Protein AF-A0A3D4JLV1-F1 (afdb_monomer)

Secondary structure (DSSP, 8-state):
-HHHHHHH---HHHHHHHHHHHHHHHHHHHHHHHHHHHHHHHHHS-----GGGHHHHHHHHTTEETTEE---S---

Sequence (76 aa):
DLQDTIDNSNNSKDIAKAEKQKDKITKQLKETGDYDEKIAHLAFMEIDIDLDDGVKVNYEKVQTAKGRKLEILAKI

pLDDT: mean 89.32, std 6.48, range [70.62, 97.19]

Structure (mmCIF, N/CA/C/O backbone):
data_AF-A0A3D4JLV1-F1
#
_entry.id   AF-A0A3D4JLV1-F1
#
loop_
_atom_site.group_PDB
_atom_site.id
_atom_site.type_symbol
_atom_site.label_atom_id
_atom_site.label_alt_id
_atom_site.label_comp_id
_atom_site.label_asym_id
_atom_site.label_entity_id
_atom_site.label_seq_id
_atom_site.pdbx_PDB_ins_code
_atom_site.Cartn_x
_atom_site.Cartn_y
_atom_site.Cartn_z
_atom_site.occupancy
_atom_site.B_iso_or_equiv
_atom_site.auth_seq_id
_atom_site.auth_comp_id
_atom_site.auth_asym_id
_atom_site.auth_atom_id
_atom_site.pdbx_PDB_model_num
ATOM 1 N N . ASP A 1 1 ? -20.187 -9.464 16.224 1.00 84.62 1 ASP A N 1
ATOM 2 C CA . ASP A 1 1 ? -19.176 -8.673 15.495 1.00 84.62 1 ASP A CA 1
ATOM 3 C C . ASP A 1 1 ? -18.616 -7.499 16.292 1.00 84.62 1 ASP A C 1
ATOM 5 O O . ASP A 1 1 ? -19.158 -7.143 17.336 1.00 84.62 1 ASP A O 1
ATOM 9 N N . LEU A 1 2 ? -17.519 -6.895 15.802 1.00 90.31 2 LEU A N 1
ATOM 10 C CA . LEU A 1 2 ? -16.986 -5.630 16.341 1.00 90.31 2 LEU A CA 1
ATOM 11 C C . LEU A 1 2 ? -18.060 -4.536 16.317 1.00 90.31 2 LEU A C 1
ATOM 13 O O . LEU A 1 2 ? -18.201 -3.810 17.293 1.00 90.31 2 LEU A O 1
ATOM 17 N N . GLN A 1 3 ? -18.841 -4.468 15.233 1.00 89.88 3 GLN A N 1
ATOM 18 C CA . GLN A 1 3 ? -19.947 -3.521 15.095 1.00 89.88 3 GLN A CA 1
ATOM 19 C C . GLN A 1 3 ? -21.056 -3.795 16.122 1.00 89.88 3 GLN A C 1
ATOM 21 O O . GLN A 1 3 ? -21.435 -2.886 16.847 1.00 89.88 3 GLN A O 1
ATOM 26 N N . ASP A 1 4 ? -21.461 -5.055 16.313 1.00 92.56 4 ASP A N 1
ATOM 27 C CA . ASP A 1 4 ? -22.445 -5.403 17.351 1.00 92.56 4 ASP A CA 1
ATOM 28 C C . ASP A 1 4 ? -21.972 -5.041 18.765 1.00 92.56 4 ASP A C 1
ATOM 30 O O . ASP A 1 4 ? -22.781 -4.664 19.608 1.00 92.56 4 ASP A O 1
ATOM 34 N N . THR A 1 5 ? -20.667 -5.166 19.036 1.00 90.06 5 THR A N 1
ATOM 35 C CA . THR A 1 5 ? -20.076 -4.804 20.335 1.00 90.06 5 THR A CA 1
ATOM 36 C C . THR A 1 5 ? -20.093 -3.293 20.548 1.00 90.06 5 THR A C 1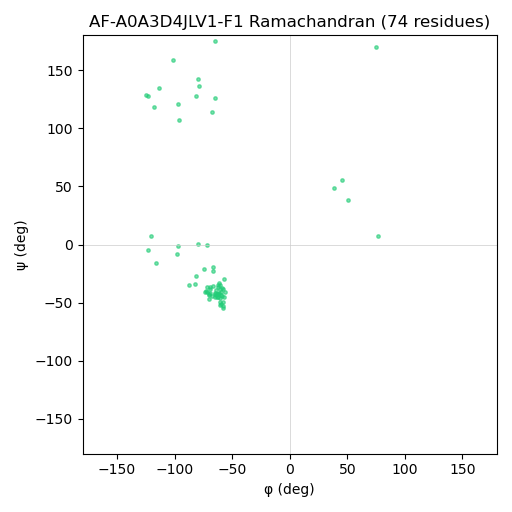
ATOM 38 O O . THR A 1 5 ? -20.308 -2.842 21.667 1.00 90.06 5 THR A O 1
ATOM 41 N N . ILE A 1 6 ? -19.885 -2.515 19.486 1.00 91.75 6 ILE A N 1
ATOM 42 C CA . ILE A 1 6 ? -19.984 -1.052 19.523 1.00 91.75 6 ILE A CA 1
ATOM 43 C C . ILE A 1 6 ? -21.438 -0.629 19.761 1.00 91.75 6 ILE A C 1
ATOM 45 O O . ILE A 1 6 ? -21.688 0.223 20.607 1.00 91.75 6 ILE A O 1
ATOM 49 N N . ASP A 1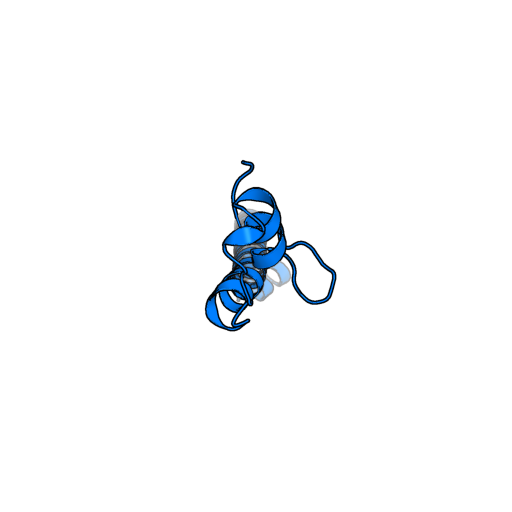 7 ? -22.384 -1.262 19.067 1.00 93.50 7 ASP A N 1
ATOM 50 C CA . ASP A 1 7 ? -23.785 -0.833 19.058 1.00 93.50 7 ASP A CA 1
ATOM 51 C C . ASP A 1 7 ? -24.581 -1.315 20.284 1.00 93.50 7 ASP A C 1
ATOM 53 O O . ASP A 1 7 ? -25.545 -0.665 20.681 1.00 93.50 7 ASP A O 1
ATOM 57 N N . ASN A 1 8 ? -24.193 -2.443 20.896 1.00 94.19 8 ASN A N 1
ATOM 58 C CA . ASN A 1 8 ? -25.002 -3.108 21.929 1.00 94.19 8 ASN A CA 1
ATOM 59 C C . ASN A 1 8 ? -24.298 -3.307 23.285 1.00 94.19 8 ASN A C 1
ATOM 61 O O . ASN A 1 8 ? -24.925 -3.797 24.227 1.00 94.19 8 ASN A O 1
ATOM 65 N N . SER A 1 9 ? -23.008 -2.975 23.424 1.00 91.56 9 SER A N 1
ATOM 66 C CA . SER A 1 9 ? -22.322 -3.084 24.720 1.00 91.56 9 SER A CA 1
ATOM 67 C C . SER A 1 9 ? -22.650 -1.899 25.628 1.00 91.56 9 SER A C 1
ATOM 69 O O . SER A 1 9 ? -22.698 -0.758 25.189 1.00 91.56 9 SER A O 1
ATOM 71 N N . ASN A 1 10 ? -22.788 -2.158 26.930 1.00 92.12 10 ASN A N 1
ATOM 72 C CA . ASN A 1 10 ? -22.864 -1.113 27.961 1.00 92.12 10 ASN A CA 1
ATOM 73 C C . ASN A 1 10 ? -21.505 -0.857 28.641 1.00 92.12 10 ASN A C 1
ATOM 75 O O . ASN A 1 10 ? -21.395 -0.012 29.530 1.00 92.12 10 ASN A O 1
ATOM 79 N N . ASN A 1 11 ? -20.459 -1.597 28.254 1.00 95.06 11 ASN A N 1
ATOM 80 C CA . ASN A 1 11 ? -19.113 -1.437 28.789 1.00 95.06 11 ASN A CA 1
ATOM 81 C C . ASN A 1 11 ? -18.280 -0.538 27.870 1.00 95.06 11 ASN A C 1
ATOM 83 O O . ASN A 1 11 ? -17.813 -0.962 26.812 1.00 95.06 11 ASN A O 1
ATOM 87 N N . SER A 1 12 ? -18.020 0.689 28.323 1.00 93.50 12 SER A N 1
ATOM 88 C CA . SER A 1 12 ? -17.247 1.688 27.577 1.00 93.50 12 SER A CA 1
ATOM 89 C C . SER A 1 12 ? -15.837 1.227 27.194 1.00 93.50 12 SER A C 1
ATOM 91 O O . SER A 1 12 ? -15.323 1.634 26.152 1.00 93.50 12 SER A O 1
ATOM 93 N N . LYS A 1 13 ? -15.206 0.348 27.987 1.00 95.38 13 LYS A N 1
ATOM 94 C CA . LYS A 1 13 ? -13.892 -0.221 27.642 1.00 95.38 13 LYS A CA 1
ATOM 95 C C . LYS A 1 13 ? -13.976 -1.174 26.454 1.00 95.38 13 LYS A C 1
ATOM 97 O O . LYS A 1 13 ? -13.066 -1.176 25.624 1.00 95.38 13 LYS A O 1
ATOM 102 N N . ASP A 1 14 ? -15.044 -1.960 26.375 1.00 93.25 14 ASP A N 1
ATOM 103 C CA . ASP A 1 14 ? -15.238 -2.928 25.296 1.00 93.25 14 ASP A CA 1
ATOM 104 C C . ASP A 1 14 ? -15.583 -2.212 23.987 1.00 93.25 14 ASP A C 1
ATOM 106 O O . ASP A 1 14 ? -15.001 -2.540 22.954 1.00 93.25 14 ASP A O 1
ATOM 110 N N . ILE A 1 15 ? -16.413 -1.163 24.053 1.00 94.88 15 ILE A N 1
ATOM 111 C CA . ILE A 1 15 ? -16.709 -0.275 22.916 1.00 94.88 15 ILE A CA 1
ATOM 112 C C . ILE A 1 15 ? -15.414 0.353 22.387 1.00 94.88 15 ILE A C 1
ATOM 114 O O . ILE A 1 15 ? -15.059 0.159 21.227 1.00 94.88 15 ILE A O 1
ATOM 118 N N . ALA A 1 16 ? -14.637 1.017 23.251 1.00 95.88 16 ALA A N 1
ATOM 119 C CA . ALA A 1 16 ? -13.404 1.693 22.840 1.00 95.88 16 ALA A CA 1
ATOM 120 C C . ALA A 1 16 ? -12.354 0.729 22.257 1.00 95.88 16 ALA A C 1
ATOM 122 O O . ALA A 1 16 ? -11.568 1.095 21.378 1.00 95.88 16 ALA A O 1
ATOM 123 N N . LYS A 1 17 ? -12.302 -0.516 22.747 1.00 96.38 17 LYS A N 1
ATOM 124 C CA . LYS A 1 17 ? -11.427 -1.552 22.186 1.00 96.38 17 LYS A CA 1
ATOM 125 C C . LYS A 1 17 ? -11.912 -1.996 20.805 1.00 96.38 17 LYS A C 1
ATOM 127 O O . LYS A 1 17 ? -11.086 -2.134 19.901 1.00 96.38 17 LYS A O 1
ATOM 132 N N . ALA A 1 18 ? -13.219 -2.195 20.643 1.00 95.50 18 ALA A N 1
ATOM 133 C CA . ALA A 1 18 ? -13.819 -2.599 19.379 1.00 95.50 18 ALA A CA 1
ATOM 134 C C . ALA A 1 18 ? -13.657 -1.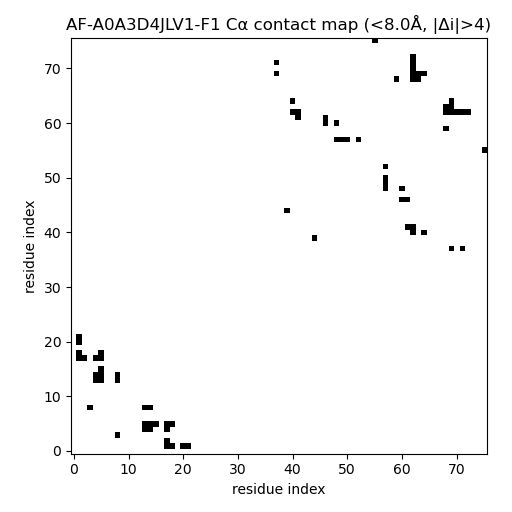522 18.291 1.00 95.50 18 ALA A C 1
ATOM 136 O O . ALA A 1 18 ? -13.257 -1.853 17.175 1.00 95.50 18 ALA A O 1
ATOM 137 N N . GLU A 1 19 ? -13.846 -0.242 18.626 1.00 96.44 19 GLU A N 1
ATOM 138 C CA . GLU A 1 19 ? -13.606 0.892 17.719 1.00 96.44 19 GLU A CA 1
ATOM 139 C C . GLU A 1 19 ? -12.152 0.939 17.241 1.00 96.44 19 GLU A C 1
ATOM 141 O O . GLU A 1 19 ? -11.888 0.931 16.040 1.00 96.44 19 GLU A O 1
ATOM 146 N N . LYS A 1 20 ? -11.182 0.876 18.166 1.00 97.00 20 LYS A N 1
ATOM 147 C CA . LYS A 1 20 ? -9.752 0.857 17.809 1.00 97.00 20 LYS A CA 1
ATOM 148 C C . LYS A 1 20 ? -9.397 -0.307 16.891 1.00 97.00 20 LYS A C 1
ATOM 150 O O . LYS A 1 20 ? -8.558 -0.166 16.000 1.00 97.00 20 LYS A O 1
ATOM 155 N N . GLN A 1 21 ? -9.997 -1.471 17.125 1.00 96.44 21 GLN A N 1
ATOM 156 C CA . GLN A 1 21 ? -9.745 -2.649 16.307 1.00 96.44 21 GLN A CA 1
ATOM 157 C C . GLN A 1 21 ? -10.368 -2.515 14.913 1.00 96.44 21 GLN A C 1
ATOM 159 O O . GLN A 1 21 ? -9.704 -2.838 13.928 1.00 96.44 21 GLN A O 1
ATOM 164 N N . LYS A 1 22 ? -11.589 -1.978 14.814 1.00 95.81 22 LYS A N 1
ATOM 165 C CA . LYS A 1 22 ? -12.247 -1.661 13.539 1.00 95.81 22 LYS A CA 1
ATOM 166 C C . LYS A 1 22 ? -11.439 -0.647 12.730 1.00 95.81 22 LYS A C 1
ATOM 168 O O . LYS A 1 22 ? -11.187 -0.874 11.546 1.00 95.81 22 LYS A O 1
ATOM 173 N N . ASP A 1 23 ? -10.965 0.419 13.366 1.00 96.50 23 ASP A N 1
ATOM 174 C CA . ASP A 1 23 ? -10.128 1.433 12.723 1.00 96.50 23 ASP A CA 1
ATOM 175 C C . ASP A 1 23 ? -8.817 0.842 12.208 1.00 96.50 23 ASP A C 1
ATOM 177 O O . ASP A 1 23 ? -8.388 1.141 11.092 1.00 96.50 23 ASP A O 1
ATOM 181 N N . LYS A 1 24 ? -8.182 -0.032 12.998 1.00 97.19 24 LYS A N 1
ATOM 182 C CA . LYS A 1 24 ? -6.965 -0.732 12.579 1.00 97.19 24 LYS A CA 1
ATOM 183 C C . LYS A 1 24 ? -7.215 -1.584 11.335 1.00 97.19 24 LYS A C 1
ATOM 185 O O . LYS A 1 24 ? -6.461 -1.466 10.374 1.00 97.19 24 LYS A O 1
ATOM 190 N N . ILE A 1 25 ? -8.264 -2.407 11.338 1.00 95.75 25 ILE A N 1
ATOM 191 C CA . ILE A 1 25 ? -8.600 -3.277 10.200 1.00 95.75 25 ILE A CA 1
ATOM 192 C C . ILE A 1 25 ? -8.926 -2.437 8.961 1.00 95.75 25 ILE A C 1
ATOM 194 O O . ILE A 1 25 ? -8.441 -2.732 7.876 1.00 95.75 25 ILE A O 1
ATOM 198 N N . THR A 1 26 ? -9.678 -1.349 9.126 1.00 95.88 26 THR A N 1
ATOM 199 C CA . THR A 1 26 ? -10.020 -0.432 8.028 1.00 95.88 26 THR A CA 1
ATOM 200 C C . THR A 1 26 ? -8.766 0.177 7.395 1.00 95.88 26 THR A C 1
ATOM 202 O O . THR A 1 26 ? -8.648 0.212 6.171 1.00 95.88 26 THR A O 1
ATOM 205 N N . LYS A 1 27 ? -7.793 0.605 8.211 1.00 96.44 27 LYS A N 1
ATOM 206 C CA . LYS A 1 27 ? -6.500 1.107 7.718 1.00 96.44 27 LYS A CA 1
ATOM 207 C C . LYS A 1 27 ? -5.715 0.029 6.974 1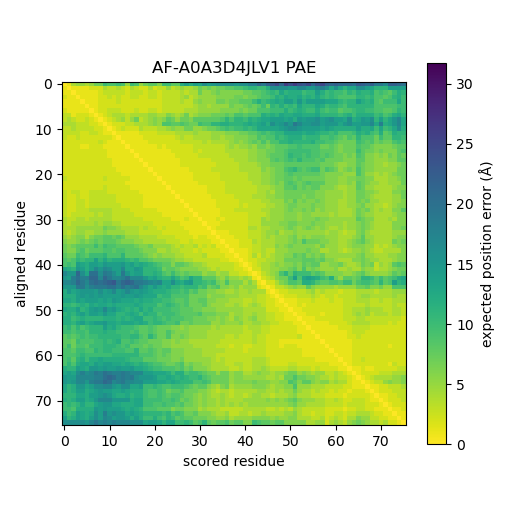.00 96.44 27 LYS A C 1
ATOM 209 O O . LYS A 1 27 ? -5.233 0.294 5.881 1.00 96.44 27 LYS A O 1
ATOM 214 N N . GLN A 1 28 ? -5.651 -1.186 7.517 1.00 96.06 28 GLN A N 1
ATOM 215 C CA . GLN A 1 28 ? -4.954 -2.308 6.879 1.00 96.06 28 GLN A CA 1
ATOM 216 C C . GLN A 1 28 ? -5.588 -2.713 5.544 1.00 96.06 28 GLN A C 1
ATOM 218 O O . GLN A 1 28 ? -4.864 -3.003 4.597 1.00 96.06 28 GLN A O 1
ATOM 223 N N . LEU A 1 29 ? -6.922 -2.710 5.445 1.00 95.38 29 LEU A N 1
ATOM 224 C CA . LEU A 1 29 ? -7.631 -2.969 4.190 1.00 95.38 29 LEU A CA 1
ATOM 225 C C . LEU A 1 29 ? -7.303 -1.909 3.141 1.00 95.38 29 LEU A C 1
ATOM 227 O O . LEU A 1 29 ? -7.004 -2.256 2.002 1.00 95.38 29 LEU A O 1
ATOM 231 N N . LYS A 1 30 ? -7.311 -0.631 3.538 1.00 93.81 30 LYS A N 1
ATOM 232 C CA . LYS A 1 30 ? -6.939 0.468 2.646 1.00 93.81 30 LYS A CA 1
ATOM 233 C C . LYS A 1 30 ? -5.497 0.325 2.159 1.00 93.81 30 LYS A C 1
ATOM 235 O O . LYS A 1 30 ? -5.270 0.321 0.959 1.00 93.81 30 LYS A O 1
ATOM 240 N N . GLU A 1 31 ? -4.547 0.151 3.076 1.00 91.06 31 GLU A N 1
ATOM 241 C CA . GLU A 1 31 ? -3.132 -0.027 2.730 1.00 91.06 31 GLU A CA 1
ATOM 242 C C . GLU A 1 31 ? -2.933 -1.225 1.796 1.00 91.06 31 GLU A C 1
ATOM 244 O O . GLU A 1 31 ? -2.244 -1.107 0.790 1.00 91.06 31 GLU A O 1
ATOM 249 N N . THR A 1 32 ? -3.574 -2.362 2.084 1.00 92.06 32 THR A N 1
ATOM 250 C CA . THR A 1 32 ? -3.470 -3.570 1.251 1.00 92.06 32 THR A CA 1
ATOM 251 C C . THR A 1 32 ? -4.021 -3.337 -0.157 1.00 92.06 32 THR A C 1
ATOM 253 O O . THR A 1 32 ? -3.382 -3.745 -1.122 1.00 92.06 32 THR A O 1
ATOM 256 N N . GLY A 1 33 ? -5.161 -2.649 -0.288 1.00 89.31 33 GLY A N 1
ATOM 257 C CA . GLY A 1 33 ? -5.720 -2.277 -1.591 1.00 89.31 33 GLY A CA 1
ATOM 258 C C . GLY A 1 33 ? -4.813 -1.323 -2.374 1.00 89.31 33 GLY A C 1
ATOM 259 O O . GLY A 1 33 ? -4.565 -1.544 -3.557 1.00 89.31 33 GLY A O 1
ATOM 260 N N . ASP A 1 34 ? -4.256 -0.314 -1.700 1.00 86.88 34 ASP A N 1
ATOM 261 C CA . ASP A 1 34 ? -3.316 0.635 -2.305 1.00 86.88 34 ASP A CA 1
ATOM 262 C C . ASP A 1 34 ? -2.029 -0.078 -2.785 1.00 86.88 34 ASP A C 1
ATOM 264 O O . ASP A 1 34 ? -1.472 0.272 -3.827 1.00 86.88 34 ASP A O 1
ATOM 268 N N . TYR A 1 35 ? -1.547 -1.096 -2.058 1.00 85.50 35 TYR A N 1
ATOM 269 C CA . TYR A 1 35 ? -0.397 -1.908 -2.480 1.00 85.50 35 TYR A CA 1
ATOM 270 C C . TYR A 1 35 ? -0.717 -2.848 -3.643 1.00 85.50 35 TYR A C 1
ATOM 272 O O . TYR A 1 35 ? 0.139 -3.028 -4.510 1.00 85.50 35 TYR A O 1
ATOM 280 N N . ASP A 1 36 ? -1.916 -3.424 -3.689 1.00 85.06 36 ASP A N 1
ATOM 281 C CA . ASP A 1 36 ? -2.329 -4.315 -4.776 1.00 85.06 36 ASP A CA 1
ATOM 282 C C . ASP A 1 36 ? -2.342 -3.578 -6.126 1.00 85.06 36 ASP A C 1
ATOM 284 O O . ASP A 1 36 ? -1.775 -4.069 -7.101 1.00 85.06 36 ASP A O 1
ATOM 288 N N . GLU A 1 37 ? -2.846 -2.334 -6.171 1.00 81.44 37 GLU A N 1
ATOM 289 C CA . GLU A 1 37 ? -2.792 -1.491 -7.380 1.00 81.44 37 GLU A CA 1
ATOM 290 C C . GLU A 1 37 ? -1.341 -1.246 -7.842 1.00 81.44 37 GLU A C 1
ATOM 292 O O . GLU A 1 37 ? -1.036 -1.322 -9.037 1.00 81.44 37 GLU A O 1
ATOM 297 N N . LYS A 1 38 ? -0.418 -1.003 -6.901 1.00 83.50 38 LYS A N 1
ATOM 298 C CA . LYS A 1 38 ? 1.008 -0.778 -7.198 1.00 83.50 38 LYS A CA 1
ATOM 299 C C . LYS A 1 38 ? 1.721 -2.045 -7.677 1.00 83.50 38 LYS A C 1
ATOM 301 O O . LYS A 1 38 ? 2.513 -1.980 -8.615 1.00 83.50 38 LYS A O 1
ATOM 306 N N . ILE A 1 39 ? 1.460 -3.193 -7.056 1.00 81.06 39 ILE A N 1
ATOM 307 C CA . ILE A 1 39 ? 2.067 -4.471 -7.454 1.00 81.06 39 ILE A CA 1
ATOM 308 C C . ILE A 1 39 ? 1.518 -4.930 -8.802 1.00 81.06 39 ILE A C 1
ATOM 310 O O . ILE A 1 39 ? 2.298 -5.343 -9.659 1.00 81.06 39 ILE A O 1
ATOM 314 N N . ALA A 1 40 ? 0.211 -4.794 -9.034 1.00 80.50 40 ALA A N 1
ATOM 315 C CA . ALA A 1 40 ? -0.398 -5.121 -10.316 1.00 80.50 40 ALA A CA 1
ATOM 316 C C . ALA A 1 40 ? 0.206 -4.299 -11.468 1.00 80.50 40 ALA A C 1
ATOM 318 O O . ALA A 1 40 ? 0.424 -4.838 -12.551 1.00 80.50 40 ALA A O 1
ATOM 319 N N . HIS A 1 41 ? 0.538 -3.024 -11.234 1.00 78.69 41 HIS A N 1
ATOM 320 C CA . HIS A 1 41 ? 1.250 -2.201 -12.212 1.00 78.69 41 HIS A CA 1
ATOM 321 C C . HIS A 1 41 ? 2.597 -2.813 -12.611 1.00 78.69 41 HIS A C 1
ATOM 323 O O . HIS A 1 41 ? 2.847 -3.021 -13.796 1.00 78.69 41 HIS A O 1
ATOM 329 N N . LEU A 1 42 ? 3.439 -3.142 -11.629 1.00 76.00 42 LEU A N 1
ATOM 330 C CA . LEU A 1 42 ? 4.763 -3.712 -11.889 1.00 76.00 42 LEU A CA 1
ATOM 331 C C . LEU A 1 42 ? 4.691 -5.111 -12.513 1.00 76.00 42 LEU A C 1
ATOM 333 O O . LEU A 1 42 ? 5.530 -5.452 -13.340 1.00 76.00 42 LEU A O 1
ATOM 337 N N . ALA A 1 43 ? 3.711 -5.922 -12.111 1.00 73.62 43 ALA A N 1
ATOM 338 C CA . ALA A 1 43 ? 3.617 -7.316 -12.527 1.00 73.62 43 ALA A CA 1
ATOM 339 C C . ALA A 1 43 ? 2.966 -7.509 -13.906 1.00 73.62 43 ALA A C 1
ATOM 341 O O . ALA A 1 43 ? 3.347 -8.433 -14.618 1.00 73.62 43 ALA A O 1
ATOM 342 N N . PHE A 1 44 ? 1.987 -6.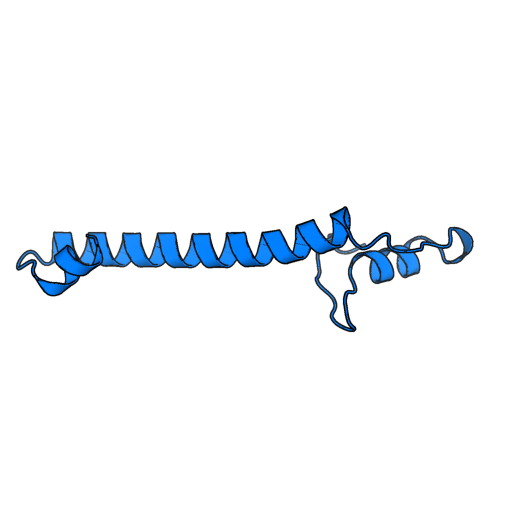677 -14.282 1.00 70.81 44 PHE A N 1
ATOM 343 C CA . PHE A 1 44 ? 1.138 -6.944 -15.451 1.0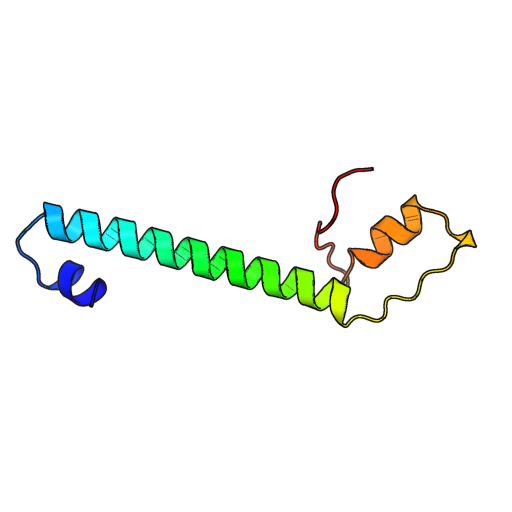0 70.81 44 PHE A CA 1
ATOM 344 C C . PHE A 1 44 ? 1.258 -5.938 -16.592 1.00 70.81 44 PHE A C 1
ATOM 346 O O . PHE A 1 44 ? 0.782 -6.233 -17.683 1.00 70.81 44 PHE A O 1
ATOM 353 N N . MET A 1 45 ? 1.836 -4.750 -16.387 1.00 70.62 45 MET A N 1
ATOM 354 C CA . MET A 1 45 ? 1.748 -3.707 -17.416 1.00 70.62 45 MET A CA 1
ATOM 355 C C . MET A 1 45 ? 2.727 -3.843 -18.585 1.00 70.62 45 MET A C 1
ATOM 357 O O . MET A 1 45 ? 2.658 -2.994 -19.467 1.00 70.62 45 MET A O 1
ATOM 361 N N . GLU A 1 46 ? 3.581 -4.879 -18.613 1.00 79.19 46 GLU A N 1
ATOM 362 C CA . GLU A 1 46 ? 4.557 -5.136 -19.695 1.00 79.19 46 GLU A CA 1
ATOM 363 C C . GLU A 1 46 ? 5.177 -3.829 -20.221 1.00 79.19 46 GLU A C 1
ATOM 365 O O . GLU A 1 46 ? 5.140 -3.522 -21.410 1.00 79.19 46 GLU A O 1
ATOM 370 N N . ILE A 1 47 ? 5.641 -2.990 -19.288 1.00 83.50 47 ILE A N 1
ATOM 371 C CA . ILE A 1 47 ? 6.002 -1.606 -19.588 1.00 83.50 47 ILE A CA 1
ATOM 372 C C . ILE A 1 47 ? 7.226 -1.624 -20.488 1.00 83.50 47 ILE A C 1
ATOM 374 O O . ILE A 1 47 ? 8.305 -2.038 -20.064 1.00 83.50 47 ILE A O 1
ATOM 378 N N . ASP A 1 48 ? 7.039 -1.158 -21.718 1.00 86.88 48 ASP A N 1
ATOM 379 C CA . ASP A 1 48 ? 8.116 -1.075 -22.688 1.00 86.88 48 ASP A CA 1
ATOM 380 C C . ASP A 1 48 ? 9.172 -0.065 -22.219 1.00 86.88 48 ASP A C 1
ATOM 382 O O . ASP A 1 48 ? 8.868 1.091 -21.883 1.00 86.88 48 ASP A O 1
ATOM 386 N N . ILE A 1 49 ? 10.417 -0.527 -22.161 1.00 89.69 49 ILE A N 1
ATOM 387 C CA . ILE A 1 49 ? 11.569 0.262 -21.739 1.00 89.69 49 ILE A CA 1
ATOM 388 C C . ILE A 1 49 ? 12.613 0.245 -22.844 1.00 89.69 49 ILE A C 1
ATOM 390 O O . ILE A 1 49 ? 13.049 -0.810 -23.300 1.00 89.69 49 ILE A O 1
ATOM 394 N N . ASP A 1 50 ? 13.047 1.437 -23.233 1.00 93.50 50 ASP A N 1
ATOM 395 C CA . ASP A 1 50 ? 14.168 1.608 -24.143 1.00 93.50 50 ASP A CA 1
ATOM 396 C C . ASP A 1 50 ? 15.413 1.882 -23.301 1.00 93.50 50 ASP A C 1
ATOM 398 O O . ASP A 1 50 ? 15.447 2.819 -22.501 1.00 93.50 50 ASP A O 1
ATOM 402 N N . LEU A 1 51 ? 16.439 1.045 -23.424 1.00 93.31 51 LEU A N 1
ATOM 403 C CA . LEU A 1 51 ? 17.658 1.213 -22.636 1.00 93.31 51 LEU A CA 1
ATOM 404 C C . LEU A 1 51 ? 18.423 2.489 -23.014 1.00 93.31 51 LEU A C 1
ATOM 406 O O . LEU A 1 51 ? 19.129 3.030 -22.157 1.00 93.31 51 LEU A O 1
ATOM 410 N N . ASP A 1 52 ? 18.221 3.012 -24.224 1.00 96.38 52 ASP A N 1
ATOM 411 C CA . ASP A 1 52 ? 18.846 4.250 -24.691 1.00 96.38 52 ASP A CA 1
ATOM 412 C C . ASP A 1 52 ? 18.220 5.505 -24.053 1.00 96.38 52 ASP A C 1
ATOM 414 O O . ASP A 1 52 ? 18.889 6.534 -23.930 1.00 96.38 52 ASP A O 1
ATOM 418 N N . ASP A 1 53 ? 16.989 5.417 -23.529 1.00 95.31 53 ASP A N 1
ATOM 419 C CA . ASP A 1 53 ? 16.346 6.511 -22.779 1.00 95.31 53 ASP A CA 1
ATOM 420 C C . ASP A 1 53 ? 17.040 6.804 -21.437 1.00 95.31 53 ASP A C 1
ATOM 422 O O . ASP A 1 53 ? 16.876 7.871 -20.828 1.00 95.31 53 ASP A O 1
ATOM 426 N N . GLY A 1 54 ? 17.825 5.844 -20.950 1.00 94.81 54 GLY A N 1
ATOM 427 C CA . GLY A 1 54 ? 18.562 5.950 -19.706 1.00 94.81 54 GLY A CA 1
ATOM 428 C C . GLY A 1 54 ? 17.701 5.801 -18.448 1.00 94.81 54 GLY A C 1
ATOM 429 O O . GLY A 1 54 ? 16.468 5.783 -18.445 1.00 94.81 54 GLY A O 1
ATOM 430 N N . VAL A 1 55 ? 18.398 5.686 -17.314 1.00 93.44 55 VAL A N 1
ATOM 431 C CA . VAL A 1 55 ? 17.804 5.255 -16.038 1.00 93.44 55 VAL A CA 1
ATOM 432 C C . VAL A 1 55 ? 16.664 6.163 -15.584 1.00 93.44 55 VAL A C 1
ATOM 434 O O . VAL A 1 55 ? 15.629 5.654 -15.184 1.00 93.44 55 VAL A O 1
ATOM 437 N N . LYS A 1 56 ? 16.813 7.491 -15.663 1.00 93.62 56 LYS A N 1
ATOM 438 C CA . LYS A 1 56 ? 15.810 8.437 -15.135 1.00 93.62 56 LYS A CA 1
ATOM 439 C C . LYS A 1 56 ? 14.472 8.361 -15.868 1.00 93.62 56 LYS A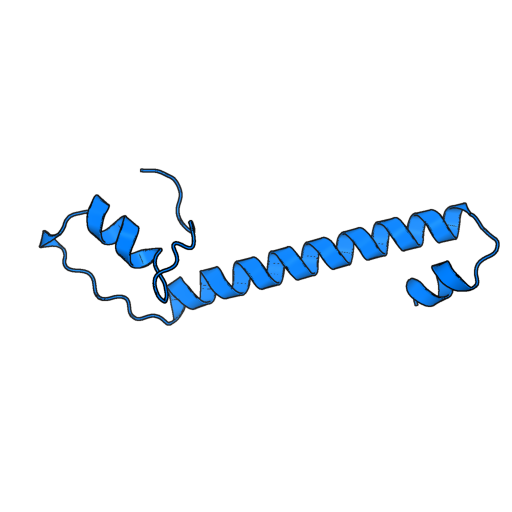 C 1
ATOM 441 O O . LYS A 1 56 ? 13.428 8.406 -15.225 1.00 93.62 56 LYS A O 1
ATOM 446 N N . VAL A 1 57 ? 14.508 8.255 -17.194 1.00 93.56 57 VAL A N 1
ATOM 447 C CA . VAL A 1 57 ? 13.298 8.190 -18.020 1.00 93.56 57 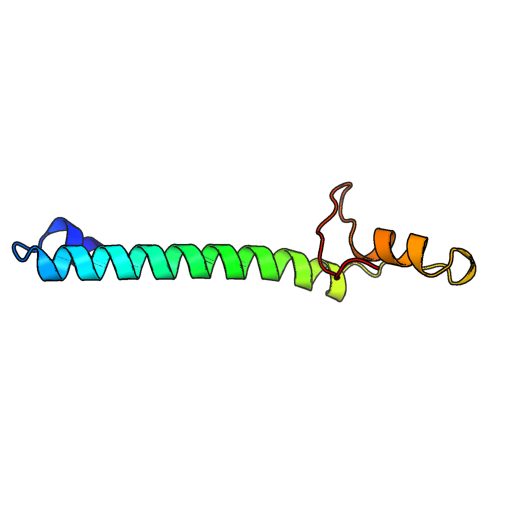VAL A CA 1
ATOM 448 C C . VAL A 1 57 ? 12.595 6.857 -17.794 1.00 93.56 57 VAL A C 1
ATOM 450 O O . VAL A 1 57 ? 11.401 6.836 -17.500 1.00 93.56 57 VAL A O 1
ATOM 453 N N . ASN A 1 58 ? 13.346 5.754 -17.814 1.00 92.62 58 ASN A N 1
ATOM 454 C CA . ASN A 1 58 ? 12.792 4.430 -17.533 1.00 92.62 58 ASN A CA 1
ATOM 455 C C . ASN A 1 58 ? 12.234 4.326 -16.109 1.00 92.62 58 ASN A C 1
ATOM 457 O O . ASN A 1 58 ? 11.190 3.714 -15.907 1.00 92.62 58 ASN A O 1
ATOM 461 N N . TYR A 1 59 ? 12.859 4.996 -15.139 1.00 92.19 59 TYR A N 1
ATOM 462 C CA . TYR A 1 59 ? 12.365 5.071 -13.766 1.00 92.19 59 TYR A CA 1
ATOM 463 C C . TYR A 1 59 ? 10.983 5.721 -13.662 1.00 92.19 59 TYR A C 1
ATOM 465 O O . TYR A 1 59 ? 10.157 5.288 -12.863 1.00 92.19 59 TYR A O 1
ATOM 473 N N . GLU 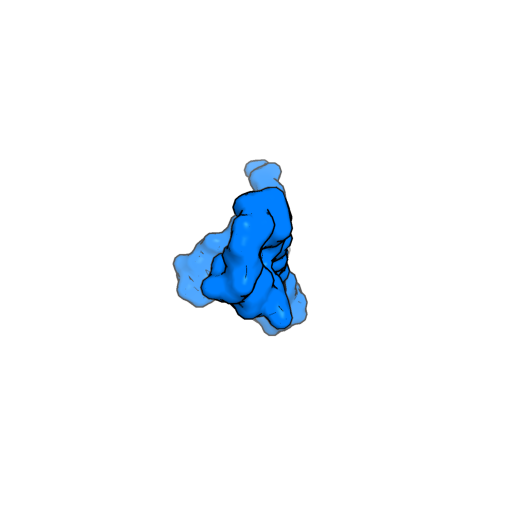A 1 60 ? 10.720 6.757 -14.459 1.00 90.81 60 GLU A N 1
ATOM 474 C CA . GLU A 1 60 ? 9.418 7.425 -14.494 1.00 90.81 60 GLU A CA 1
ATOM 475 C C . GLU A 1 60 ? 8.362 6.565 -15.203 1.00 90.81 60 GLU A C 1
ATOM 477 O O . GLU A 1 60 ? 7.226 6.454 -14.732 1.00 90.81 60 GLU A O 1
ATOM 482 N N . LYS A 1 61 ? 8.747 5.917 -16.312 1.00 89.88 61 LYS A N 1
ATOM 483 C CA . LYS A 1 61 ? 7.869 5.048 -17.109 1.00 89.88 61 LYS A CA 1
ATOM 484 C C . LYS A 1 61 ? 7.294 3.902 -16.279 1.00 89.88 61 LYS A C 1
ATOM 486 O O . LYS A 1 61 ? 6.079 3.728 -16.252 1.00 89.88 61 LYS A O 1
ATOM 491 N N . VAL A 1 62 ? 8.142 3.183 -15.538 1.00 88.06 62 VAL A N 1
ATOM 492 C CA . VAL A 1 62 ? 7.734 2.010 -14.734 1.00 88.06 62 VAL A CA 1
ATOM 493 C C . VAL A 1 62 ? 6.912 2.348 -13.486 1.00 88.06 62 VAL A C 1
ATOM 495 O O . VAL A 1 62 ? 6.557 1.464 -12.713 1.00 88.06 62 VAL A O 1
ATOM 498 N N . GLN A 1 63 ? 6.653 3.634 -13.250 1.00 89.62 63 GLN A N 1
ATOM 499 C CA . GLN A 1 63 ? 5.849 4.119 -12.133 1.00 89.62 63 GLN A CA 1
ATOM 500 C C . GLN A 1 63 ? 4.625 4.906 -12.600 1.00 89.62 63 GLN A C 1
ATOM 502 O O . GLN A 1 63 ? 3.950 5.512 -11.768 1.00 89.62 63 GLN A O 1
ATOM 507 N N . THR A 1 64 ? 4.344 4.939 -13.906 1.00 87.38 64 THR A N 1
ATOM 508 C CA . THR A 1 64 ? 3.257 5.732 -14.483 1.00 87.38 64 THR A CA 1
ATOM 509 C C . THR A 1 64 ? 2.230 4.831 -15.160 1.00 87.38 64 THR A C 1
ATOM 511 O O . THR A 1 64 ? 2.514 4.166 -16.151 1.00 87.38 64 THR A O 1
ATOM 514 N N . ALA A 1 65 ? 0.992 4.854 -14.665 1.00 80.75 65 ALA A N 1
ATOM 515 C CA . ALA A 1 65 ? -0.124 4.071 -15.187 1.00 80.75 65 ALA A CA 1
ATOM 516 C C . ALA A 1 65 ? -1.306 4.970 -15.539 1.00 80.75 65 ALA A C 1
ATOM 518 O O . ALA A 1 65 ? -1.765 5.748 -14.702 1.00 80.75 65 ALA A O 1
ATOM 519 N N . LYS A 1 66 ? -1.854 4.845 -16.757 1.00 78.12 66 LYS A N 1
ATOM 520 C CA . LYS A 1 66 ? -3.053 5.596 -17.192 1.00 78.12 66 LYS A CA 1
ATOM 521 C C . LYS A 1 66 ? -2.940 7.114 -16.926 1.00 78.12 66 LYS A C 1
ATOM 523 O O . LYS A 1 66 ? -3.903 7.746 -16.503 1.00 78.12 66 LYS A O 1
ATOM 528 N N . GLY A 1 67 ? -1.744 7.683 -17.114 1.00 80.06 67 GLY A N 1
ATOM 529 C CA . GLY A 1 67 ? -1.464 9.106 -16.873 1.00 80.06 67 GLY A CA 1
ATOM 530 C C . GLY A 1 67 ? -1.307 9.514 -15.401 1.00 80.06 67 GLY A C 1
ATOM 531 O O . GLY A 1 67 ? -1.211 10.704 -15.119 1.00 80.06 67 GLY A O 1
ATOM 532 N N . ARG A 1 68 ? -1.276 8.561 -14.459 1.00 83.62 68 ARG A N 1
ATOM 533 C CA . ARG A 1 68 ? -1.038 8.804 -13.028 1.00 83.62 68 ARG A CA 1
ATOM 534 C C . ARG A 1 68 ? 0.286 8.189 -12.589 1.00 83.62 68 ARG A C 1
ATOM 536 O O . ARG A 1 68 ? 0.556 7.030 -12.893 1.00 83.62 68 ARG A O 1
ATOM 543 N N . LYS A 1 69 ? 1.074 8.949 -11.831 1.00 87.12 69 LYS A N 1
ATOM 544 C CA . LYS A 1 69 ? 2.287 8.460 -11.171 1.00 87.12 69 LYS A CA 1
ATOM 545 C C . LYS A 1 69 ? 1.917 7.747 -9.870 1.00 87.12 69 LYS A C 1
ATOM 547 O O . LYS A 1 69 ? 1.192 8.305 -9.053 1.00 87.12 69 LYS A O 1
ATOM 552 N N . LEU A 1 70 ? 2.406 6.525 -9.695 1.00 85.81 70 LEU A N 1
ATOM 553 C CA . LEU A 1 70 ? 2.075 5.635 -8.578 1.00 85.81 70 LEU A CA 1
ATOM 554 C C . LEU A 1 70 ? 3.111 5.662 -7.441 1.00 85.81 70 LEU A C 1
ATOM 556 O O . LEU A 1 70 ? 2.856 5.082 -6.384 1.00 85.81 70 LEU A O 1
ATOM 560 N N . GLU A 1 71 ? 4.255 6.328 -7.654 1.00 87.12 71 GLU A N 1
ATOM 561 C CA . GLU A 1 71 ? 5.339 6.503 -6.667 1.00 87.12 71 GLU A CA 1
ATOM 562 C C . GLU A 1 71 ? 5.677 5.188 -5.945 1.00 87.12 71 GLU A C 1
ATOM 564 O O . GLU A 1 71 ? 5.556 5.049 -4.725 1.00 87.12 71 GLU A O 1
ATOM 569 N N . ILE A 1 72 ? 5.993 4.167 -6.742 1.00 85.31 72 ILE A N 1
ATOM 570 C CA . ILE A 1 72 ? 6.194 2.794 -6.263 1.00 85.31 72 ILE A CA 1
ATOM 571 C C . ILE A 1 72 ? 7.644 2.582 -5.828 1.00 85.31 72 ILE A C 1
ATOM 573 O O . ILE A 1 72 ? 7.916 1.841 -4.886 1.00 85.31 72 ILE A O 1
ATOM 577 N N . LEU A 1 73 ? 8.577 3.232 -6.517 1.00 86.88 73 LEU A N 1
ATOM 578 C CA . LEU A 1 73 ? 10.004 3.149 -6.268 1.00 86.88 73 LEU A CA 1
ATOM 579 C C . LEU A 1 73 ? 10.477 4.389 -5.487 1.00 86.88 73 LEU A C 1
ATOM 581 O O . LEU A 1 73 ? 9.820 5.431 -5.465 1.00 86.88 73 LEU A O 1
ATOM 585 N N . ALA A 1 74 ? 11.622 4.266 -4.815 1.00 87.62 74 ALA A N 1
ATOM 586 C CA . ALA A 1 74 ? 12.224 5.352 -4.042 1.00 87.62 74 ALA A CA 1
ATOM 587 C C . ALA A 1 74 ? 12.656 6.540 -4.927 1.00 87.62 74 ALA A C 1
ATOM 589 O O . ALA A 1 74 ? 12.592 6.503 -6.144 1.00 87.62 74 ALA A O 1
ATOM 590 N N . LYS A 1 75 ? 13.123 7.642 -4.344 1.00 88.19 75 LYS A N 1
ATOM 591 C CA . LYS A 1 75 ? 13.692 8.727 -5.156 1.00 88.19 75 LYS A CA 1
ATOM 592 C C . LYS A 1 75 ? 15.125 8.376 -5.583 1.00 88.19 75 LYS A C 1
ATOM 594 O O . LYS A 1 75 ? 15.900 7.926 -4.740 1.00 88.19 75 LYS A O 1
ATOM 599 N N . ILE A 1 76 ? 15.462 8.624 -6.851 1.00 85.06 76 ILE A N 1
ATOM 600 C CA . ILE A 1 76 ? 16.820 8.511 -7.422 1.00 85.06 76 ILE A CA 1
ATOM 601 C C . ILE A 1 76 ? 17.433 9.874 -7.741 1.00 85.06 76 ILE A C 1
ATOM 603 O O . ILE A 1 76 ? 16.664 10.853 -7.905 1.00 85.06 76 ILE A O 1
#

Mean predicted aligned error: 6.16 Å

Solvent-accessible surface area (backbone atoms only — not comparable to full-atom values): 4650 Å² total; per-residue (Å²): 102,57,65,53,40,51,76,69,53,89,48,68,67,58,26,56,51,29,50,54,50,51,53,49,51,53,51,51,52,52,53,52,52,60,46,48,59,53,50,49,48,71,74,66,58,78,72,86,71,59,79,87,66,36,70,73,53,45,59,51,53,74,28,49,54,98,93,40,77,65,75,76,68,81,92,132

Foldseek 3Di:
DLVCQLVPPPDPVSNVVSVVVVVVVVVVVVVVVLVVVLVCLQPPVPQDDDCVVDDVVRVQSSQADPNDGSCNDDDD

Radius of gyration: 20.74 Å; Cα contacts (8 Å, |Δi|>4): 40; chains: 1; bounding box: 44×18×54 Å